Protein AF-A0A2G9TW31-F1 (afdb_monomer_lite)

Organism: Teladorsagia circumcincta (NCBI:txid45464)

Sequence (65 aa):
VSYLRQFGYLTTSGAESQLTTEAISSALKRFQRMFGLPQTGVMDERTAALMAKPRCGVKDEPILR

Secondary structure (DSSP, 8-state):
-HHHHHTTSS-SSS-GGG--HHHHHHHHHHHHHHTT-----S--HHHHHHHTS---S--SS----

Structure (mmCIF, N/CA/C/O backbone):
data_AF-A0A2G9TW31-F1
#
_entry.id   AF-A0A2G9TW31-F1
#
loop_
_atom_site.group_PDB
_atom_site.id
_atom_site.type_symbol
_atom_site.label_atom_id
_atom_site.label_alt_id
_atom_site.label_comp_id
_atom_site.label_asym_id
_atom_site.label_entity_id
_atom_site.label_seq_id
_atom_site.pdbx_PDB_ins_code
_atom_site.Cartn_x
_atom_site.Cartn_y
_atom_site.Cartn_z
_atom_site.occupancy
_atom_site.B_iso_or_equiv
_atom_site.auth_seq_id
_atom_site.auth_comp_id
_atom_site.auth_asym_id
_atom_site.auth_atom_id
_atom_site.pdbx_PDB_model_num
ATOM 1 N N . VAL A 1 1 ? 5.585 -1.813 2.985 1.00 85.75 1 VAL A N 1
ATOM 2 C CA . VAL A 1 1 ? 5.800 -0.807 1.909 1.00 85.75 1 VAL A CA 1
ATOM 3 C C . VAL A 1 1 ? 6.267 -1.398 0.577 1.00 85.75 1 VAL A C 1
ATOM 5 O O . VAL A 1 1 ? 5.915 -0.839 -0.454 1.00 85.75 1 VAL A O 1
ATOM 8 N N . SER A 1 2 ? 6.988 -2.530 0.556 1.00 90.50 2 SER A N 1
ATOM 9 C CA . SER A 1 2 ? 7.523 -3.146 -0.676 1.00 90.50 2 SER A CA 1
ATOM 10 C C . SER A 1 2 ? 6.473 -3.406 -1.759 1.00 90.50 2 SER A C 1
ATOM 12 O O . SER A 1 2 ? 6.715 -3.075 -2.911 1.00 90.50 2 SER A O 1
ATOM 14 N N . TYR A 1 3 ? 5.282 -3.894 -1.389 1.00 93.62 3 TYR A N 1
ATOM 15 C CA . TYR A 1 3 ? 4.167 -4.088 -2.325 1.00 93.62 3 TYR A CA 1
ATOM 16 C C . TYR A 1 3 ? 3.788 -2.791 -3.054 1.00 93.62 3 TYR A C 1
ATOM 18 O O . TYR A 1 3 ? 3.713 -2.743 -4.278 1.00 93.62 3 TYR A O 1
ATOM 26 N N . LEU A 1 4 ? 3.596 -1.708 -2.297 1.00 93.44 4 LEU A N 1
ATOM 27 C CA . LEU A 1 4 ? 3.212 -0.412 -2.852 1.00 93.44 4 LEU A CA 1
ATOM 28 C C . LEU A 1 4 ? 4.294 0.128 -3.801 1.00 93.44 4 LEU A C 1
ATOM 30 O O . LEU A 1 4 ? 3.960 0.685 -4.837 1.00 93.44 4 LEU A O 1
ATOM 34 N N . ARG A 1 5 ? 5.581 -0.103 -3.511 1.00 91.25 5 ARG A N 1
ATOM 35 C CA . ARG A 1 5 ? 6.687 0.216 -4.434 1.00 91.25 5 ARG A CA 1
ATOM 36 C C . ARG A 1 5 ? 6.671 -0.661 -5.690 1.00 91.25 5 ARG A C 1
ATOM 38 O O . ARG A 1 5 ? 6.811 -0.151 -6.799 1.00 91.25 5 ARG A O 1
ATOM 45 N N . GLN A 1 6 ? 6.483 -1.970 -5.524 1.00 90.94 6 GLN A N 1
ATOM 46 C CA . GLN A 1 6 ? 6.466 -2.939 -6.621 1.00 90.94 6 GLN A CA 1
ATOM 47 C C . GLN A 1 6 ? 5.383 -2.609 -7.650 1.00 90.94 6 GLN A C 1
ATOM 49 O O . GLN A 1 6 ? 5.668 -2.631 -8.843 1.00 90.94 6 GLN A O 1
ATOM 54 N N . PHE A 1 7 ? 4.181 -2.252 -7.191 1.00 92.75 7 PHE A N 1
ATOM 55 C CA . PHE A 1 7 ? 3.031 -1.980 -8.056 1.00 92.75 7 PHE A CA 1
ATOM 56 C C . PHE A 1 7 ? 2.849 -0.501 -8.427 1.00 92.75 7 PHE A C 1
ATOM 58 O O . PHE A 1 7 ? 1.887 -0.163 -9.109 1.00 92.75 7 PHE A O 1
ATOM 65 N N . GLY A 1 8 ? 3.791 0.371 -8.051 1.00 91.31 8 GLY A N 1
ATOM 66 C CA . GLY A 1 8 ? 3.834 1.768 -8.504 1.00 91.31 8 GLY A CA 1
ATOM 67 C C . GLY A 1 8 ? 3.110 2.780 -7.613 1.00 91.31 8 GLY A C 1
ATOM 68 O O . GLY A 1 8 ? 3.187 3.972 -7.878 1.00 91.31 8 GLY A O 1
ATOM 69 N N . TYR A 1 9 ? 2.490 2.347 -6.515 1.00 92.25 9 TYR A N 1
ATOM 70 C CA . TYR A 1 9 ? 1.831 3.236 -5.556 1.00 92.25 9 TYR A CA 1
ATOM 71 C C . TYR A 1 9 ? 2.803 4.033 -4.677 1.00 92.25 9 TYR A C 1
ATOM 73 O O . TYR A 1 9 ? 2.397 5.020 -4.076 1.00 92.25 9 TYR A O 1
ATOM 81 N N . LEU A 1 10 ? 4.069 3.634 -4.555 1.00 89.94 10 LEU A N 1
ATOM 82 C CA . LEU A 1 10 ? 5.123 4.432 -3.918 1.00 89.94 10 LEU A CA 1
ATOM 83 C C . LEU A 1 10 ? 6.285 4.616 -4.892 1.00 89.94 10 LEU A C 1
ATOM 85 O O . LEU A 1 10 ? 6.645 3.686 -5.616 1.00 89.94 10 LEU A O 1
ATOM 89 N N . THR A 1 11 ? 6.899 5.799 -4.875 1.00 80.81 11 THR A N 1
ATOM 90 C CA . THR A 1 11 ? 8.078 6.084 -5.695 1.00 80.81 11 THR A CA 1
ATOM 91 C C . THR A 1 11 ? 9.237 5.173 -5.282 1.00 80.81 11 THR A C 1
ATOM 93 O O . THR A 1 11 ? 9.516 4.959 -4.100 1.00 80.81 11 THR A O 1
ATOM 96 N N . THR A 1 12 ? 9.915 4.592 -6.274 1.00 68.69 12 THR A N 1
ATOM 97 C CA . THR A 1 12 ? 11.085 3.726 -6.054 1.00 68.69 12 THR A CA 1
ATOM 98 C C . THR A 1 12 ? 12.392 4.512 -5.934 1.00 68.69 12 THR A C 1
ATOM 100 O O . THR A 1 12 ? 13.393 3.946 -5.518 1.00 68.69 12 THR A O 1
ATOM 103 N N . SER A 1 13 ? 12.384 5.796 -6.302 1.00 67.44 13 SER A N 1
ATOM 104 C CA . SER A 1 13 ? 13.529 6.720 -6.278 1.00 67.44 13 SER A CA 1
ATOM 105 C C . SER A 1 13 ? 13.543 7.664 -5.070 1.00 67.44 13 SER A C 1
ATOM 107 O O . SER A 1 13 ? 14.513 8.393 -4.882 1.00 67.44 13 SER A O 1
ATOM 109 N N . GLY A 1 14 ? 12.478 7.681 -4.263 1.00 65.25 14 GLY A N 1
ATOM 110 C CA . GLY A 1 14 ? 12.408 8.516 -3.069 1.00 65.25 14 GLY A CA 1
ATOM 111 C C . GLY A 1 14 ? 13.344 8.006 -1.976 1.00 65.25 14 GLY A C 1
ATOM 112 O O . GLY A 1 14 ? 13.412 6.800 -1.729 1.00 65.25 14 GLY A O 1
ATOM 113 N N . ALA A 1 15 ? 14.046 8.924 -1.308 1.00 70.69 15 ALA A N 1
ATOM 114 C CA . ALA A 1 15 ? 14.809 8.603 -0.106 1.00 70.69 15 ALA A CA 1
ATOM 115 C C . ALA A 1 15 ? 13.894 7.956 0.949 1.00 70.69 15 ALA A C 1
ATOM 117 O O . ALA A 1 15 ? 12.707 8.273 1.019 1.00 70.69 15 ALA A O 1
ATOM 118 N N . GLU A 1 16 ? 14.433 7.089 1.809 1.00 73.81 16 GLU A N 1
ATOM 119 C CA . GLU A 1 16 ? 13.662 6.473 2.905 1.00 73.81 16 GLU A CA 1
ATOM 120 C C . GLU A 1 16 ? 13.012 7.530 3.823 1.00 73.81 16 GLU A C 1
ATOM 122 O O . GLU A 1 16 ? 11.939 7.296 4.368 1.00 73.81 16 GLU A O 1
ATOM 127 N N . SER A 1 17 ? 13.584 8.738 3.902 1.00 72.50 17 SER A N 1
ATOM 128 C CA . SER A 1 17 ? 12.993 9.893 4.594 1.00 72.50 17 SER A CA 1
ATOM 129 C C . SER A 1 17 ? 11.656 10.375 4.010 1.00 72.50 17 SER A C 1
ATOM 131 O O . SER A 1 17 ? 10.921 11.085 4.689 1.00 72.50 17 SER A O 1
ATOM 133 N N . GLN A 1 18 ? 11.317 9.993 2.776 1.00 75.56 18 GLN A N 1
ATOM 134 C CA . GLN A 1 18 ? 10.039 10.303 2.125 1.00 75.56 18 GLN A CA 1
ATOM 135 C C . GLN A 1 18 ?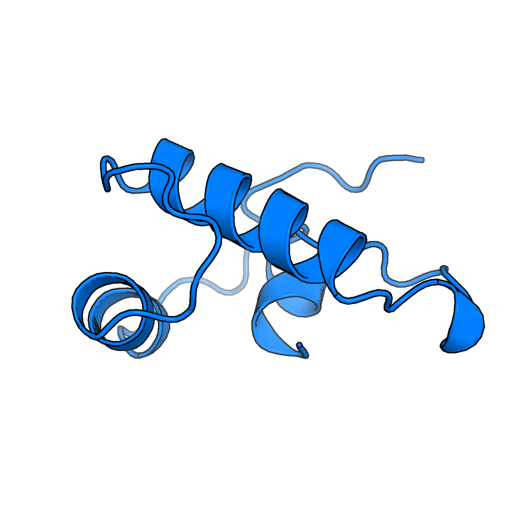 8.954 9.247 2.404 1.00 75.56 18 GLN A C 1
ATOM 137 O O . GLN A 1 18 ? 7.799 9.440 2.021 1.00 75.56 18 GLN A O 1
ATOM 142 N N . LEU A 1 19 ? 9.285 8.138 3.081 1.00 85.75 19 LEU A N 1
ATOM 143 C CA . LEU A 1 19 ? 8.308 7.150 3.546 1.00 85.75 19 LEU A CA 1
ATOM 144 C C . LEU A 1 19 ? 7.614 7.621 4.830 1.00 85.75 19 LEU A C 1
ATOM 146 O O . LEU A 1 19 ? 7.751 7.016 5.892 1.00 85.75 19 LEU A O 1
ATOM 150 N N . THR A 1 20 ? 6.847 8.701 4.733 1.00 90.50 20 THR A N 1
ATOM 151 C CA . THR A 1 20 ? 6.021 9.157 5.854 1.00 90.50 20 THR A CA 1
ATOM 152 C C . THR A 1 20 ? 4.732 8.337 5.961 1.00 90.50 20 THR A C 1
ATOM 154 O O . THR A 1 20 ? 4.289 7.695 4.999 1.00 90.50 20 THR A O 1
ATOM 157 N N . THR A 1 21 ? 4.087 8.378 7.128 1.00 92.12 21 THR A N 1
ATOM 158 C CA . THR A 1 21 ? 2.768 7.762 7.343 1.00 92.12 21 THR A CA 1
ATOM 159 C C . THR A 1 21 ? 1.739 8.292 6.343 1.00 92.12 21 THR A C 1
ATOM 161 O O . THR A 1 21 ? 0.931 7.531 5.812 1.00 92.12 21 THR A O 1
ATOM 164 N N . GLU A 1 22 ? 1.806 9.581 6.012 1.00 93.56 22 GLU A N 1
ATOM 165 C CA . GLU A 1 22 ? 0.932 10.249 5.048 1.00 93.56 22 GLU A CA 1
ATOM 166 C C . GLU A 1 22 ? 1.186 9.743 3.625 1.00 93.56 22 GLU A C 1
ATOM 168 O O . GLU A 1 22 ? 0.233 9.475 2.890 1.00 93.56 22 GLU A O 1
ATOM 173 N N . ALA A 1 23 ? 2.454 9.552 3.241 1.00 92.25 23 ALA A N 1
ATOM 174 C CA . ALA A 1 23 ? 2.819 8.998 1.939 1.00 92.25 23 ALA A CA 1
ATOM 175 C C . ALA A 1 23 ? 2.288 7.565 1.776 1.00 92.25 23 ALA A C 1
ATOM 177 O O . ALA A 1 23 ? 1.683 7.232 0.751 1.00 92.25 23 ALA A O 1
ATOM 178 N N . ILE A 1 24 ? 2.442 6.734 2.811 1.00 94.56 24 ILE A N 1
ATOM 1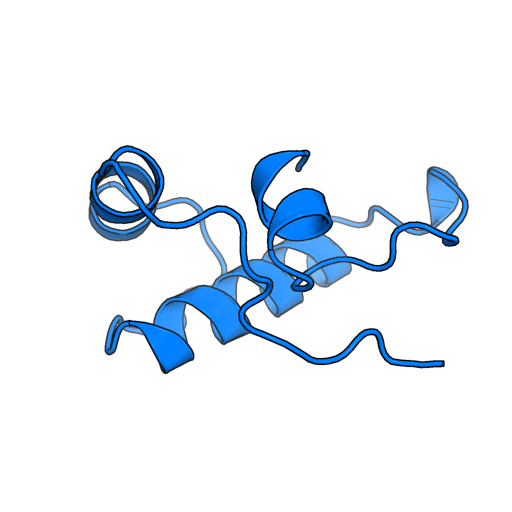79 C CA . ILE A 1 24 ? 1.912 5.365 2.837 1.00 94.56 24 ILE A CA 1
ATOM 180 C C . ILE A 1 24 ? 0.381 5.381 2.802 1.00 94.56 24 ILE A C 1
ATOM 182 O O . ILE A 1 24 ? -0.217 4.644 2.019 1.00 94.56 24 ILE A O 1
ATOM 186 N N . SER A 1 25 ? -0.262 6.240 3.593 1.00 96.75 25 SER A N 1
ATOM 187 C CA . SER A 1 25 ? -1.722 6.354 3.617 1.00 96.75 25 SER A CA 1
ATOM 188 C C . SER A 1 25 ? -2.278 6.781 2.258 1.00 96.75 25 SER A C 1
ATOM 190 O O . SER A 1 25 ? -3.234 6.195 1.752 1.00 96.75 25 SER A O 1
ATOM 192 N N . SER A 1 26 ? -1.632 7.749 1.607 1.00 95.69 26 SER A N 1
ATOM 193 C CA . SER A 1 26 ? -1.973 8.202 0.257 1.00 95.69 26 SER A CA 1
ATOM 194 C C . SER A 1 26 ? -1.836 7.076 -0.778 1.00 95.69 26 SER A C 1
ATOM 196 O O . SER A 1 26 ? -2.735 6.870 -1.597 1.00 95.69 26 SER A O 1
ATOM 198 N N . ALA A 1 27 ? -0.758 6.291 -0.705 1.00 95.25 27 ALA A N 1
ATOM 199 C CA . ALA A 1 27 ? -0.553 5.116 -1.550 1.00 95.25 27 ALA A CA 1
ATOM 200 C C . ALA A 1 27 ? -1.622 4.032 -1.329 1.00 95.25 27 ALA A C 1
ATOM 202 O O . ALA A 1 27 ? -2.148 3.477 -2.293 1.00 95.25 27 ALA A O 1
ATOM 203 N N . LEU A 1 28 ? -2.005 3.779 -0.075 1.00 97.50 28 LEU A N 1
ATOM 204 C CA . LEU A 1 28 ? -3.086 2.850 0.256 1.00 97.50 28 LEU A CA 1
ATOM 205 C C . LEU A 1 28 ? -4.434 3.328 -0.288 1.00 97.50 28 LEU A C 1
ATOM 207 O O . LEU A 1 28 ? -5.168 2.520 -0.846 1.00 97.50 28 LEU A O 1
ATOM 211 N N . LYS A 1 29 ? -4.738 4.631 -0.225 1.00 97.81 29 LYS A N 1
ATOM 212 C CA . LYS A 1 29 ? -5.967 5.188 -0.822 1.00 97.81 29 LYS A CA 1
ATOM 213 C C . LYS A 1 29 ? -6.018 4.988 -2.334 1.00 97.81 29 LYS A C 1
ATOM 215 O O . LYS A 1 29 ? -7.092 4.727 -2.873 1.00 97.81 29 LYS A O 1
ATOM 220 N N . ARG A 1 30 ? -4.881 5.106 -3.027 1.00 96.75 30 ARG A N 1
ATOM 221 C CA . ARG A 1 30 ? -4.797 4.839 -4.472 1.00 96.75 30 ARG A CA 1
ATOM 222 C C . ARG A 1 30 ? -5.048 3.368 -4.793 1.00 96.75 30 ARG A C 1
ATOM 224 O O . ARG A 1 30 ? -5.919 3.082 -5.610 1.00 96.75 30 ARG A O 1
ATOM 231 N N . PHE A 1 31 ? -4.397 2.456 -4.072 1.00 96.62 31 PHE A N 1
ATOM 232 C CA . PHE A 1 31 ? -4.667 1.021 -4.186 1.00 96.62 31 PHE A CA 1
ATOM 233 C C . PHE A 1 31 ? -6.146 0.703 -3.928 1.00 96.62 31 PHE A C 1
ATOM 235 O O . PHE A 1 31 ? -6.809 0.075 -4.746 1.00 96.62 31 PHE A O 1
ATOM 242 N N . GLN A 1 32 ? -6.695 1.190 -2.816 1.00 98.25 32 GLN A N 1
ATOM 243 C CA . GLN A 1 32 ? -8.088 0.954 -2.445 1.00 98.25 32 GLN A CA 1
ATOM 244 C C . GLN A 1 32 ? -9.046 1.441 -3.531 1.00 98.25 32 GLN A C 1
ATOM 246 O O . GLN A 1 32 ? -9.940 0.700 -3.921 1.00 98.25 32 GLN A O 1
ATOM 251 N N . ARG A 1 33 ? -8.811 2.633 -4.091 1.00 97.19 33 ARG A N 1
ATOM 252 C CA . ARG A 1 33 ? -9.592 3.157 -5.218 1.00 97.19 33 ARG A CA 1
ATOM 253 C C . ARG A 1 33 ? -9.542 2.231 -6.434 1.00 97.19 33 ARG A C 1
ATOM 255 O O . ARG A 1 33 ? -10.596 1.922 -6.978 1.00 97.19 33 ARG A O 1
ATOM 262 N N . MET A 1 34 ? -8.349 1.789 -6.840 1.00 95.19 34 MET A N 1
ATOM 263 C CA . MET A 1 34 ? -8.159 0.907 -8.001 1.00 95.19 34 MET A CA 1
ATOM 264 C C . MET A 1 34 ? -8.913 -0.418 -7.864 1.00 95.19 34 MET A C 1
ATOM 266 O O . MET A 1 34 ? -9.455 -0.927 -8.840 1.00 95.19 34 MET A O 1
ATOM 270 N N . PHE A 1 35 ? -8.986 -0.951 -6.647 1.00 95.31 35 PHE A N 1
ATOM 271 C CA . PHE A 1 35 ? -9.654 -2.217 -6.354 1.00 95.31 35 PHE A CA 1
ATOM 272 C C . PHE A 1 35 ? -11.096 -2.057 -5.836 1.00 95.31 35 PHE A C 1
ATOM 274 O O . PHE A 1 35 ? -11.691 -3.026 -5.365 1.00 95.31 35 PHE A O 1
ATOM 281 N N . GLY A 1 36 ? -11.671 -0.851 -5.906 1.00 96.94 36 GLY A N 1
ATOM 282 C CA . GLY A 1 36 ? -13.058 -0.593 -5.502 1.00 96.94 36 GLY A CA 1
ATOM 283 C C . GLY A 1 36 ? -13.323 -0.688 -3.993 1.00 96.94 36 GLY A C 1
ATOM 284 O O . GLY A 1 36 ? -14.466 -0.868 -3.578 1.00 96.94 36 GLY A O 1
ATOM 285 N N . LEU A 1 37 ? -12.289 -0.574 -3.158 1.00 97.94 37 LEU A N 1
ATOM 286 C CA . LEU A 1 37 ? -12.412 -0.497 -1.704 1.00 97.94 37 LEU A CA 1
ATOM 287 C C . 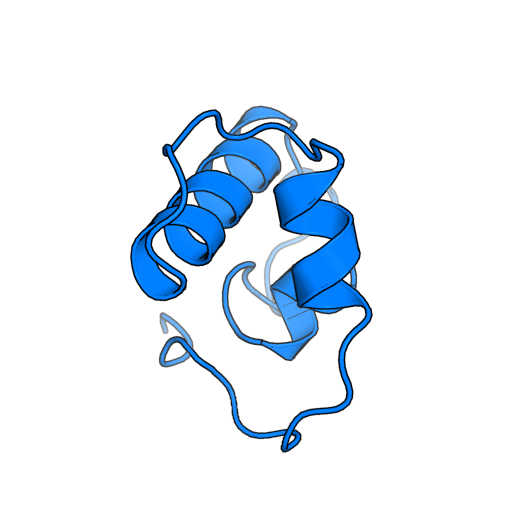LEU A 1 37 ? -12.662 0.948 -1.229 1.00 97.94 37 LEU A C 1
ATOM 289 O O . LEU A 1 37 ? -12.240 1.909 -1.882 1.00 97.94 37 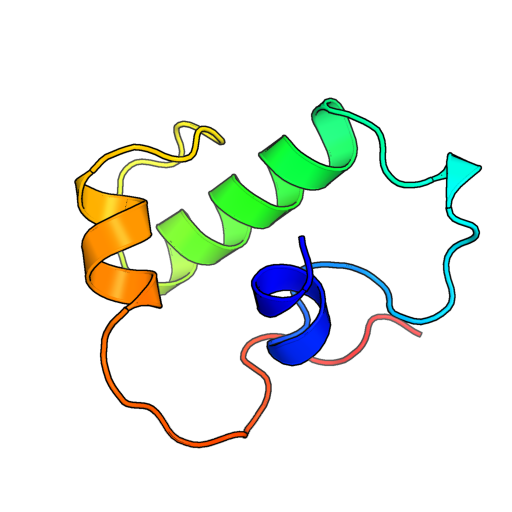LEU A O 1
ATOM 293 N N . PRO A 1 38 ? -13.271 1.134 -0.042 1.00 98.19 38 PRO A N 1
ATOM 294 C CA . PRO A 1 38 ? -13.276 2.426 0.634 1.00 98.19 38 PRO A CA 1
ATOM 295 C C . PRO A 1 38 ? -11.848 2.948 0.851 1.00 98.19 38 PRO A C 1
ATOM 297 O O . PRO A 1 38 ? -10.970 2.215 1.300 1.00 98.19 38 PRO A O 1
ATOM 300 N N . GLN A 1 39 ? -11.621 4.231 0.566 1.00 98.25 39 GLN A N 1
ATOM 301 C CA . GLN A 1 39 ? -10.299 4.868 0.624 1.00 98.25 39 GLN A CA 1
ATOM 302 C C . GLN A 1 39 ? -9.919 5.275 2.053 1.00 98.25 39 GLN A C 1
ATOM 304 O O . GLN A 1 39 ? -9.754 6.457 2.365 1.00 98.25 39 GLN A O 1
ATOM 309 N N . THR A 1 40 ? -9.803 4.293 2.939 1.00 98.06 40 THR A N 1
ATOM 310 C CA . THR A 1 40 ? -9.446 4.506 4.346 1.00 98.06 40 THR A CA 1
ATOM 311 C C . THR A 1 40 ? -8.004 4.985 4.502 1.00 98.06 40 THR A C 1
ATOM 313 O O . THR A 1 40 ? -7.692 5.720 5.434 1.00 98.06 40 THR A O 1
ATOM 316 N N . GLY A 1 41 ? -7.117 4.606 3.577 1.00 97.44 41 GLY A N 1
ATOM 317 C CA . GLY A 1 41 ? -5.682 4.861 3.683 1.00 97.44 41 GLY A CA 1
ATOM 318 C C . GLY A 1 41 ? -5.006 4.088 4.812 1.00 97.44 41 GLY A C 1
ATOM 319 O O . GLY A 1 41 ? -3.935 4.489 5.262 1.00 97.44 41 GLY A O 1
ATOM 320 N N . VAL A 1 42 ? -5.635 3.009 5.276 1.00 97.81 42 VAL A N 1
ATOM 321 C CA . VAL A 1 42 ? -5.142 2.113 6.325 1.00 97.81 42 VAL A CA 1
ATOM 322 C C . VAL A 1 42 ? -5.027 0.704 5.751 1.00 97.81 42 VAL A C 1
ATOM 324 O O . VAL A 1 42 ? -5.806 0.316 4.882 1.00 97.81 42 VAL A O 1
ATOM 327 N N . MET A 1 43 ? -4.053 -0.067 6.237 1.00 97.12 43 MET A N 1
ATOM 328 C CA . MET A 1 43 ? -3.928 -1.491 5.927 1.00 97.12 43 MET A CA 1
ATOM 329 C C . MET A 1 43 ? -4.997 -2.286 6.692 1.00 97.12 43 MET A C 1
ATOM 331 O O . MET A 1 43 ? -4.712 -2.875 7.730 1.00 97.12 43 MET A O 1
ATOM 335 N N . ASP A 1 44 ? -6.241 -2.244 6.213 1.00 97.25 44 ASP A N 1
ATOM 336 C CA . ASP A 1 44 ? -7.341 -3.043 6.759 1.00 97.25 44 ASP A CA 1
ATOM 337 C C . ASP A 1 44 ? -7.369 -4.465 6.170 1.00 97.25 44 ASP A C 1
ATOM 339 O O . ASP A 1 44 ? -6.674 -4.776 5.199 1.00 97.25 44 ASP A O 1
ATOM 343 N N . GLU A 1 45 ? -8.181 -5.347 6.755 1.00 98.00 45 GLU A N 1
ATOM 344 C CA . GLU A 1 45 ? -8.254 -6.763 6.364 1.00 98.00 45 GLU A CA 1
ATOM 345 C C . GLU A 1 45 ? -8.601 -6.957 4.884 1.00 98.00 45 GLU A C 1
ATOM 347 O O . GLU A 1 45 ? -8.033 -7.818 4.215 1.00 98.00 45 GLU A O 1
ATOM 352 N N . ARG A 1 46 ? -9.492 -6.120 4.337 1.00 97.69 46 ARG A N 1
ATOM 353 C CA . ARG A 1 46 ? -9.874 -6.167 2.916 1.00 97.69 46 ARG A CA 1
ATOM 354 C C . ARG A 1 46 ? -8.706 -5.785 2.016 1.00 97.69 46 ARG A C 1
ATOM 356 O O . ARG A 1 46 ? -8.469 -6.444 1.003 1.00 97.69 46 ARG A O 1
ATOM 363 N N . THR A 1 47 ? -7.960 -4.751 2.399 1.00 98.06 47 THR A N 1
ATOM 364 C CA . THR A 1 47 ? -6.749 -4.318 1.698 1.00 98.06 47 THR A CA 1
ATOM 365 C C . THR A 1 47 ? -5.696 -5.428 1.724 1.00 98.06 47 THR A C 1
ATOM 367 O O . THR A 1 47 ? -5.185 -5.811 0.671 1.00 98.06 47 THR A O 1
ATOM 370 N N . ALA A 1 48 ? -5.432 -6.010 2.898 1.00 98.00 48 ALA A N 1
ATOM 371 C CA . ALA A 1 48 ? -4.467 -7.095 3.066 1.00 98.00 48 ALA A CA 1
ATOM 372 C C . ALA A 1 48 ? -4.853 -8.349 2.261 1.00 98.00 48 ALA A C 1
ATOM 374 O O . ALA A 1 48 ? -4.014 -8.918 1.561 1.00 98.00 48 ALA A O 1
ATOM 375 N N . ALA A 1 49 ? -6.130 -8.740 2.291 1.00 98.00 49 ALA A N 1
ATOM 376 C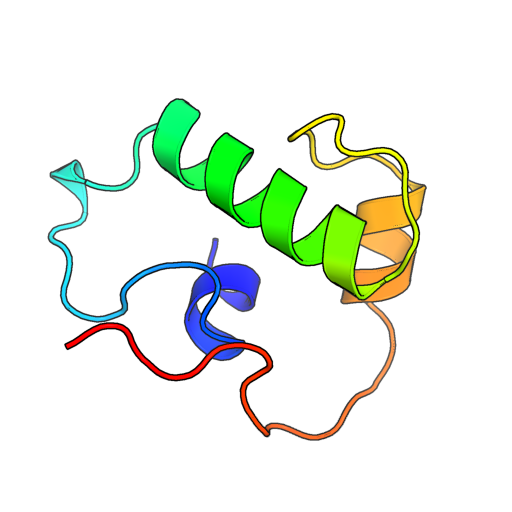 CA . ALA A 1 49 ? -6.635 -9.895 1.555 1.00 98.00 49 ALA A CA 1
ATOM 377 C C . ALA A 1 49 ? -6.468 -9.745 0.036 1.00 98.00 49 ALA A C 1
ATOM 379 O O . ALA A 1 49 ? -6.151 -10.720 -0.642 1.00 98.00 49 ALA A O 1
ATOM 380 N N . LEU A 1 50 ? -6.656 -8.541 -0.517 1.00 96.94 50 LEU A N 1
ATOM 381 C CA . LEU A 1 50 ? -6.415 -8.291 -1.941 1.00 96.94 50 LEU A CA 1
ATOM 382 C C . LEU A 1 50 ? -4.927 -8.259 -2.286 1.00 96.94 50 LEU A C 1
ATOM 384 O O . LEU A 1 50 ? -4.537 -8.823 -3.307 1.00 96.94 50 LEU A O 1
ATOM 388 N N . MET A 1 51 ? -4.090 -7.654 -1.439 1.00 96.50 51 MET A N 1
ATOM 389 C CA . MET A 1 51 ? -2.640 -7.630 -1.658 1.00 96.50 51 MET A CA 1
ATOM 390 C C . MET A 1 51 ? -2.006 -9.027 -1.614 1.00 96.50 51 MET A C 1
ATOM 392 O O . MET A 1 51 ? -0.985 -9.241 -2.263 1.00 96.50 51 MET A O 1
ATOM 396 N N . ALA A 1 52 ? -2.613 -9.977 -0.897 1.00 96.25 52 ALA A N 1
ATOM 397 C CA . ALA A 1 52 ? -2.152 -11.362 -0.811 1.00 96.25 52 ALA A CA 1
ATOM 398 C C . ALA A 1 52 ? -2.508 -12.228 -2.035 1.00 96.25 52 ALA A C 1
ATOM 400 O O . ALA A 1 52 ? -1.978 -13.331 -2.177 1.00 96.25 52 ALA A O 1
ATOM 401 N N . LYS A 1 53 ? -3.405 -11.773 -2.922 1.00 96.00 53 LYS A N 1
ATOM 402 C CA . LYS A 1 53 ? -3.808 -12.562 -4.095 1.00 96.00 53 LYS A CA 1
ATOM 403 C C . LYS A 1 53 ? -2.685 -12.609 -5.143 1.00 96.00 53 LYS A C 1
ATOM 405 O O . LYS A 1 53 ? -2.069 -11.573 -5.412 1.00 96.00 53 LYS A O 1
ATOM 410 N N . PRO A 1 54 ? -2.453 -13.769 -5.791 1.00 95.12 54 PRO A N 1
ATOM 411 C CA . PRO A 1 54 ? -1.562 -13.854 -6.941 1.00 95.12 54 PRO A CA 1
ATOM 412 C C . PRO A 1 54 ? -1.984 -12.867 -8.027 1.00 95.12 54 PRO A C 1
ATOM 414 O O . PRO A 1 54 ? -3.172 -12.695 -8.302 1.00 95.12 54 PRO A O 1
ATOM 417 N N . ARG A 1 55 ? -1.004 -12.225 -8.656 1.00 92.81 55 ARG A N 1
ATOM 418 C CA . ARG A 1 55 ? -1.233 -11.223 -9.696 1.00 92.81 55 ARG A CA 1
ATOM 419 C C . ARG A 1 55 ? -0.064 -11.173 -10.671 1.00 92.81 55 ARG A C 1
ATOM 421 O O . ARG A 1 55 ? 1.023 -11.659 -10.363 1.00 92.81 55 ARG A O 1
ATOM 428 N N . CYS A 1 56 ? -0.279 -10.580 -11.845 1.00 90.62 56 CYS A N 1
ATOM 429 C CA . CYS A 1 56 ? 0.818 -10.294 -12.765 1.00 90.62 56 CYS A CA 1
ATOM 430 C C . CYS A 1 56 ? 1.762 -9.247 -12.145 1.00 90.62 56 CYS A C 1
ATOM 432 O O . CYS A 1 56 ? 1.335 -8.398 -11.365 1.00 90.62 56 CYS A O 1
ATOM 434 N N . GLY A 1 57 ? 3.050 -9.301 -12.488 1.00 88.94 57 GLY A N 1
ATOM 435 C CA . GLY A 1 57 ? 4.067 -8.372 -11.972 1.00 88.94 57 GLY A CA 1
ATOM 436 C C . GLY A 1 57 ? 4.053 -6.979 -12.613 1.00 88.94 57 GLY A C 1
ATOM 437 O O . GLY A 1 57 ? 4.975 -6.200 -12.383 1.00 88.94 57 GLY A O 1
ATOM 438 N N . VAL A 1 58 ? 3.054 -6.674 -13.444 1.00 91.19 58 VAL A N 1
ATOM 439 C CA . VAL A 1 58 ? 2.911 -5.374 -14.110 1.00 91.19 58 VAL A CA 1
ATOM 440 C C . VAL A 1 58 ? 2.431 -4.340 -13.089 1.00 91.19 58 VAL A C 1
ATOM 442 O O . VAL A 1 58 ? 1.604 -4.645 -12.230 1.00 91.19 58 VAL A O 1
ATOM 445 N N . LYS A 1 59 ? 2.976 -3.122 -13.163 1.00 91.81 59 LYS A N 1
ATOM 446 C CA . LYS A 1 59 ? 2.598 -2.010 -12.279 1.00 91.81 59 LYS A CA 1
ATOM 447 C C . LYS A 1 59 ? 1.172 -1.542 -12.557 1.00 91.81 59 LYS A C 1
ATOM 449 O O . LYS A 1 59 ? 0.745 -1.545 -13.708 1.00 91.81 59 LYS A O 1
ATOM 454 N N . ASP A 1 60 ? 0.492 -1.100 -11.503 1.00 90.06 60 ASP A N 1
ATOM 455 C CA . ASP A 1 60 ? -0.858 -0.536 -11.589 1.00 90.06 60 ASP A CA 1
ATOM 456 C C . ASP A 1 60 ? -0.813 0.928 -12.028 1.00 90.06 60 ASP A C 1
ATOM 458 O O . ASP A 1 60 ? -1.588 1.353 -12.881 1.00 90.06 60 ASP A O 1
ATOM 462 N N . GLU A 1 61 ? 0.127 1.691 -11.466 1.00 80.50 61 GLU A N 1
ATOM 463 C CA . GLU A 1 61 ? 0.331 3.096 -11.808 1.00 80.50 61 GLU A CA 1
ATOM 464 C C . GLU A 1 61 ? 1.611 3.272 -12.639 1.00 80.50 61 GLU A C 1
ATOM 466 O O . GLU A 1 61 ? 2.640 2.642 -12.343 1.00 80.50 61 GLU A O 1
ATOM 471 N N . PRO A 1 62 ? 1.586 4.130 -13.680 1.00 71.38 62 PRO A N 1
ATOM 472 C CA . PRO A 1 62 ? 2.812 4.540 -14.342 1.00 71.38 62 PRO A CA 1
ATOM 473 C C . PRO A 1 62 ? 3.723 5.201 -13.306 1.00 71.38 62 PRO A C 1
ATOM 475 O O . PRO A 1 62 ? 3.265 5.934 -12.432 1.00 71.38 62 PRO A O 1
ATOM 478 N N . ILE A 1 63 ? 5.028 4.938 -13.396 1.00 60.56 63 ILE A N 1
ATOM 479 C CA . ILE A 1 63 ? 6.004 5.591 -12.520 1.00 60.56 63 ILE A CA 1
ATOM 480 C C . ILE A 1 63 ? 5.896 7.094 -12.788 1.00 60.56 63 ILE A C 1
ATOM 482 O O . ILE A 1 63 ? 6.245 7.535 -13.884 1.00 60.56 63 ILE A O 1
ATOM 486 N N . LEU A 1 64 ? 5.399 7.859 -11.812 1.00 56.47 64 LEU A N 1
ATOM 487 C CA . LEU A 1 64 ? 5.456 9.318 -11.846 1.00 56.47 64 LEU A CA 1
ATOM 488 C C . LEU A 1 64 ? 6.942 9.696 -11.921 1.00 56.47 64 LEU A C 1
ATOM 490 O O . LEU A 1 64 ? 7.692 9.432 -10.978 1.00 56.47 64 LEU A O 1
ATOM 494 N N . ARG A 1 65 ? 7.368 10.177 -13.094 1.00 52.69 65 ARG A N 1
ATOM 495 C CA . ARG A 1 65 ? 8.708 10.720 -13.333 1.00 52.69 65 ARG A CA 1
ATOM 496 C C . ARG A 1 65 ? 8.782 12.154 -12.844 1.00 52.69 65 ARG A C 1
ATOM 498 O O . ARG A 1 65 ? 7.779 12.873 -13.041 1.00 52.69 65 ARG A O 1
#

pLDDT: mean 89.45, std 11.28, range [52.69, 98.25]

Radius of gyration: 11.33 Å; chains: 1; bounding box: 28×25×22 Å

Foldseek 3Di:
DVLLCQQQLAAPPDDPVPPDLVSQLSSQLVQCVVVVHDSRSDCDPVSVVVSPDDDDSYHPDDNPD

InterPro domains:
  IPR002477 Peptidoglycan binding-like [PF01471] (3-51)
  IPR036365 P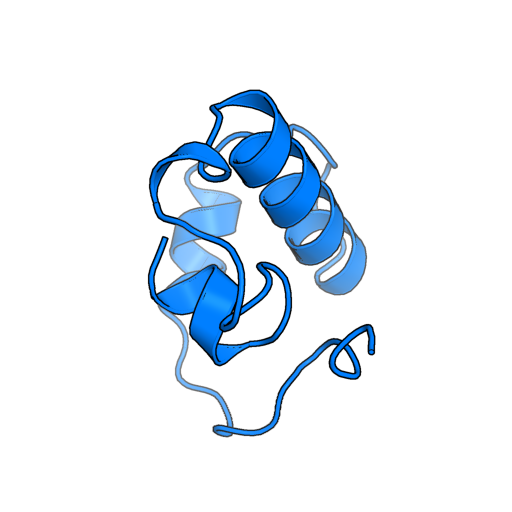GBD-like superfamily [SSF47090] (2-60)
  IPR036366 PGBD superfamily [G3DSA:1.10.101.10] (1-60)